Protein AF-A0A1V9XWG7-F1 (afdb_monomer)

InterPro domains:
  IPR000217 Tubulin [PR01161] (18-37)
  IPR000217 Tubulin [PR01161] (60-71)
  IPR000217 Tubulin [PR01161] (73-97)
  IPR000217 Tubulin [PR01161] (99-117)
  IPR000217 Tubulin [PR01161] (118-139)
  IPR000217 Tubulin [PTHR11588] (10-142)
  IPR002452 Alpha tubulin [PR01162] (10-23)
  IPR002452 Alpha tubulin [PR01162] (53-66)
  IPR002452 Alpha tubulin [PR01162] (85-93)
  IPR002452 Alpha tubulin [PR01162] (113-125)
  IPR002452 Alpha tubulin [PR01162] (126-137)
  IPR003008 Tubulin/FtsZ, GTPase domain [PF00091] (13-139)
  IPR003008 Tubulin/FtsZ, GTPase domain [SM00864] (14-142)
  IPR017975 Tubulin, conserved site [PS00227] (107-113)
  IPR036525 Tubulin/FtsZ, GTPase domain superfamily [G3DSA:3.40.50.1440] (1-142)
  IPR036525 Tubulin/FtsZ, GTPase domain superfamily [SSF52490] (8-141)

Radius of gyration: 17.39 Å; Cα contacts (8 Å, |Δi|>4): 191; chains: 1; bounding box: 49×32×47 Å

Nearest PDB structures (foldseek):
  6tiz-assembly1_A  TM=9.951E-01  e=2.435E-23  Drosophila melanogaster
  9bp6-assembly1_A  TM=9.766E-01  e=3.641E-23  Homo sapiens
  6th4-assembly1_C  TM=9.938E-01  e=2.225E-22  Ovis aries
  3ryi-assembly1_A  TM=9.593E-01  e=9.952E-23  Ovis aries
  7x4n-assembly1_A  TM=9.268E-01  e=1.040E-21  Sus scrofa

Secondary structure (DSSP, 8-state):
---------S-GGGGGTEEEPTTS-EEES--EEESSSHHHHHHHHSTTTTTS-GGGEEE-SS--TT-HHHHHHSHHHHHHHHHHHHHHHHHHT-SS--EEEEEEESSSHIIIIIHHHHHHHHHHHTTTSEEEEEEEPPPS--

Mean predicted aligned error: 6.43 Å

Organism: NCBI:txid418985

Sequence (142 aa):
MPSEKVSGGVDDSFSTFFSETGAGHHVPRAVFVDLEPTVVDEVRTGHYRQLYHPEQLISGKEDAANNYARGHYTIGKEIVDLVLDRIRKLADQCTGLQGFLIFHSFGGGTGSGFTSLLMERLSVDYGKKSKLEFSIYPAPQV

pLDDT: mean 89.99, std 14.04, range [35.62, 98.0]

Solvent-accessible surface area (backbone atoms only — not comparable to full-atom values): 8390 Å² total; per-residue (Å²): 134,85,84,78,82,82,75,88,76,76,84,69,73,56,54,81,53,28,46,75,43,102,85,74,47,67,29,57,78,64,72,49,77,40,39,36,44,69,73,58,48,49,50,62,69,39,95,59,35,84,44,54,57,72,81,32,56,42,57,41,89,55,65,27,83,61,28,41,62,34,7,38,70,48,62,30,56,76,46,47,65,62,51,51,52,48,52,46,58,57,50,72,73,39,97,74,75,65,60,48,80,46,77,37,32,62,65,38,5,43,36,33,14,28,45,54,48,50,51,54,52,46,44,70,78,40,59,94,40,50,76,46,76,52,69,44,76,75,74,98,73,134

Foldseek 3Di:
DDDDDPPDDDPCVCCLQWDADPVRATAGLAAAEFQACVVLVCCCVDPCVVRYDVLSRYYHHDHLAQALCCQAPNSLVVCLVSNVVSNVVSVVVDPDQQADEAEAECRGNNRRNNVVNNVVVCCVVPVVHDYHYDYHYDDPDD

Structure (mmCIF, N/CA/C/O backbone):
data_AF-A0A1V9XWG7-F1
#
_entry.id   AF-A0A1V9XWG7-F1
#
loop_
_atom_site.group_PDB
_atom_site.id
_atom_site.type_symbol
_atom_site.label_atom_id
_atom_site.label_alt_id
_atom_site.label_comp_id
_atom_site.label_asym_id
_atom_site.label_entity_id
_atom_site.label_seq_id
_atom_site.pdbx_PDB_ins_code
_atom_site.Cartn_x
_atom_site.Cartn_y
_atom_site.Cartn_z
_atom_site.occupancy
_atom_site.B_iso_or_equiv
_atom_site.auth_seq_id
_atom_site.auth_comp_id
_atom_site.auth_asym_id
_atom_site.auth_atom_id
_atom_site.pdbx_PDB_model_num
ATOM 1 N N . MET A 1 1 ? -35.318 0.534 20.706 1.00 35.62 1 MET A N 1
ATOM 2 C CA . MET A 1 1 ? -34.042 1.263 20.836 1.00 35.62 1 MET A CA 1
ATOM 3 C C . MET A 1 1 ? -33.510 1.032 22.238 1.00 35.62 1 MET A C 1
ATOM 5 O O . MET A 1 1 ? -34.228 1.376 23.169 1.00 35.62 1 MET A O 1
ATOM 9 N N . PRO A 1 2 ? -32.327 0.436 22.425 1.00 46.47 2 PRO A N 1
ATOM 10 C CA . PRO A 1 2 ? -31.567 0.632 23.644 1.00 46.47 2 PRO A CA 1
ATOM 11 C C . PRO A 1 2 ? -30.711 1.892 23.481 1.00 46.47 2 PRO A C 1
ATOM 13 O O . PRO A 1 2 ? -29.961 2.029 22.518 1.00 46.47 2 PRO A O 1
ATOM 16 N N . SER A 1 3 ? -30.891 2.841 24.391 1.00 51.50 3 SER A N 1
ATOM 17 C CA . SER A 1 3 ? -30.093 4.059 24.479 1.00 51.50 3 SER A CA 1
ATOM 18 C C . SER A 1 3 ? -28.735 3.722 25.091 1.00 51.50 3 SER A C 1
ATOM 20 O O . SER A 1 3 ? -28.645 3.486 26.297 1.00 51.50 3 SER A O 1
ATOM 22 N N . GLU A 1 4 ? -27.684 3.694 24.274 1.00 48.78 4 GLU A N 1
ATOM 23 C CA . GLU A 1 4 ? -26.315 3.711 24.782 1.00 48.78 4 GLU A CA 1
ATOM 24 C C . GLU A 1 4 ? -25.989 5.108 25.315 1.00 48.78 4 GLU A C 1
ATOM 26 O O . GLU A 1 4 ? -26.260 6.135 24.690 1.00 48.78 4 GLU A O 1
ATOM 31 N N . LYS A 1 5 ? -25.458 5.132 26.538 1.00 38.75 5 LYS A N 1
ATOM 32 C CA . LYS A 1 5 ? -24.999 6.342 27.211 1.00 38.75 5 LYS A CA 1
ATOM 33 C C . LYS A 1 5 ? -23.814 6.916 26.439 1.00 38.75 5 LYS A 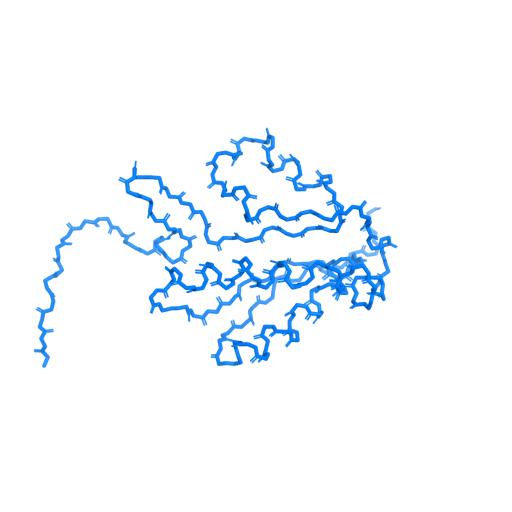C 1
ATOM 35 O O . LYS A 1 5 ? -22.736 6.336 26.458 1.00 38.75 5 LYS A O 1
ATOM 40 N N . VAL A 1 6 ? -24.003 8.088 25.841 1.00 42.94 6 VAL A N 1
ATOM 41 C CA . VAL A 1 6 ? -22.909 8.940 25.366 1.00 42.94 6 VAL A CA 1
ATOM 42 C C . VAL A 1 6 ? -22.218 9.520 26.602 1.00 42.94 6 VAL A C 1
ATOM 44 O O . VAL A 1 6 ? -22.640 10.537 27.151 1.00 42.94 6 VAL A O 1
ATOM 47 N N . SER A 1 7 ? -21.199 8.829 27.111 1.00 41.62 7 SER A N 1
ATOM 48 C CA . SER A 1 7 ? -20.245 9.433 28.040 1.00 41.62 7 SER A CA 1
ATOM 49 C C . SER A 1 7 ? -19.408 10.437 27.253 1.00 41.62 7 SER A C 1
ATOM 51 O O . SER A 1 7 ? -18.698 10.049 26.332 1.00 41.62 7 SER A O 1
ATOM 53 N N . GLY A 1 8 ? -19.526 11.725 27.576 1.00 52.09 8 GLY A N 1
ATOM 54 C CA . GLY A 1 8 ? -18.737 12.770 26.928 1.00 52.09 8 GLY A CA 1
ATOM 55 C C . GLY A 1 8 ? -17.231 12.541 27.096 1.00 52.09 8 GLY A C 1
ATOM 56 O O . GLY A 1 8 ? -16.774 12.278 28.207 1.00 52.09 8 GLY A O 1
ATOM 57 N N . GLY A 1 9 ? -16.468 12.677 26.011 1.00 42.62 9 GLY A N 1
ATOM 58 C CA . GLY A 1 9 ? -15.007 12.633 26.055 1.00 42.62 9 GLY A CA 1
ATOM 59 C C . GLY A 1 9 ? -14.382 12.573 24.665 1.00 42.62 9 GLY A C 1
ATOM 60 O O . GLY A 1 9 ? -14.324 11.501 24.093 1.00 42.62 9 GLY A O 1
ATOM 61 N N . VAL A 1 10 ? -13.885 13.724 24.190 1.00 49.69 10 VAL A N 1
ATOM 62 C CA . VAL A 1 10 ? -13.086 13.922 22.960 1.00 49.69 10 VAL A CA 1
ATOM 63 C C . VAL A 1 10 ? -13.829 13.546 21.664 1.00 49.69 10 VAL A C 1
ATOM 65 O O . VAL A 1 10 ? -14.627 12.622 21.609 1.00 49.69 10 VAL A O 1
ATOM 68 N N . ASP A 1 11 ? -13.638 14.333 20.608 1.00 58.31 11 ASP A N 1
ATOM 69 C CA . ASP A 1 11 ? -14.206 14.037 19.292 1.00 58.31 11 ASP A CA 1
ATOM 70 C C . ASP A 1 11 ? -13.564 12.754 18.743 1.00 58.31 11 ASP A C 1
ATOM 72 O O . ASP A 1 11 ? -12.481 12.799 18.172 1.00 58.31 11 ASP A O 1
ATOM 76 N N . ASP A 1 12 ? -14.209 11.606 18.956 1.00 70.69 12 ASP A N 1
ATOM 77 C CA . ASP A 1 12 ? -13.726 10.259 18.603 1.00 70.69 12 ASP A CA 1
ATOM 78 C C . ASP A 1 12 ? -13.666 10.022 17.075 1.00 70.69 12 ASP A C 1
ATOM 80 O O . ASP A 1 12 ? -13.456 8.909 16.590 1.00 70.69 12 ASP A O 1
ATOM 84 N N . SER A 1 13 ? -13.854 11.083 16.283 1.00 83.12 13 SER A N 1
ATOM 85 C CA . SER A 1 13 ? -13.786 11.089 14.824 1.00 83.12 13 SER A CA 1
ATOM 86 C C . SER A 1 13 ? -12.411 10.672 14.293 1.00 83.12 13 SER A C 1
ATOM 88 O O . SER A 1 13 ? -12.329 10.067 13.228 1.00 83.12 13 SER A O 1
ATOM 90 N N . PHE A 1 14 ? -11.325 10.916 15.036 1.00 88.12 14 PHE A N 1
ATOM 91 C CA . PHE A 1 14 ? -9.973 10.515 14.624 1.00 88.12 14 PHE A CA 1
ATOM 92 C C . PHE A 1 14 ? -9.740 8.996 14.700 1.00 88.12 14 PHE A C 1
ATOM 94 O O . PHE A 1 14 ? -8.840 8.483 14.028 1.00 88.12 14 PHE A O 1
ATOM 101 N N . SER A 1 15 ? -10.553 8.252 15.462 1.00 88.75 15 SER A N 1
ATOM 102 C CA . SER A 1 15 ? -10.451 6.787 15.587 1.00 88.75 15 SER A CA 1
ATOM 103 C C . SER A 1 15 ? -10.656 6.052 14.250 1.00 88.75 15 SER A C 1
ATOM 105 O O . SER A 1 15 ? -10.245 4.896 14.081 1.00 88.75 15 SER A O 1
ATOM 107 N N . THR A 1 16 ? -11.223 6.741 13.249 1.00 91.38 16 THR A N 1
ATOM 108 C CA . THR A 1 16 ? -11.337 6.239 11.875 1.00 91.38 16 THR A CA 1
ATOM 109 C C . THR A 1 16 ? -9.971 6.009 11.234 1.00 91.38 16 THR A C 1
ATOM 111 O O . THR A 1 16 ? -9.804 5.047 10.489 1.00 91.38 16 THR A O 1
ATOM 114 N N . PHE A 1 17 ? -8.987 6.864 11.530 1.00 94.62 17 PHE A N 1
ATOM 115 C CA . PHE A 1 17 ? -7.635 6.799 10.966 1.00 94.62 17 PHE A CA 1
ATOM 116 C C . PHE A 1 17 ? -6.598 6.256 11.947 1.00 94.62 17 PHE A C 1
ATOM 118 O O . PHE A 1 17 ? -5.534 5.820 11.511 1.00 94.62 17 PHE A O 1
ATOM 125 N N . PHE A 1 18 ? -6.897 6.241 13.246 1.00 94.31 18 PHE A N 1
ATOM 126 C CA . PHE A 1 18 ? -5.973 5.800 14.287 1.00 94.31 18 PHE A CA 1
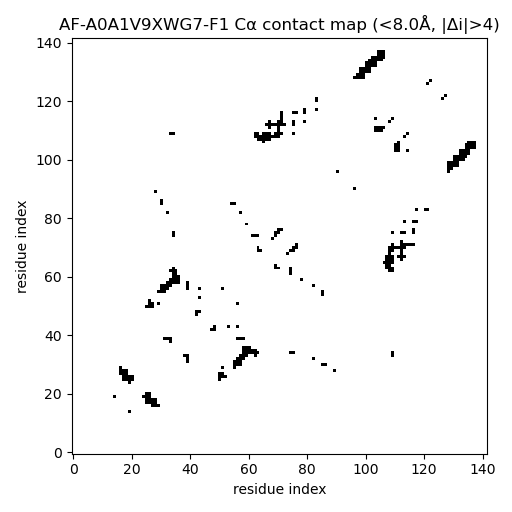ATOM 127 C C . PHE A 1 18 ? -6.564 4.670 15.133 1.00 94.31 18 PHE A C 1
ATOM 129 O O . PHE A 1 18 ? -7.756 4.634 15.427 1.00 94.31 18 PHE A O 1
ATOM 136 N N . SER A 1 19 ? -5.718 3.733 15.545 1.00 92.25 19 SER A N 1
ATOM 137 C CA . SER A 1 19 ? -6.014 2.779 16.611 1.00 92.25 19 SER A CA 1
ATOM 138 C C . SER A 1 19 ? -5.326 3.220 17.895 1.00 92.25 19 SER A C 1
ATOM 140 O O . SER A 1 19 ? -4.126 3.502 17.878 1.00 92.25 19 SER A O 1
ATOM 142 N N . GLU A 1 20 ? -6.057 3.241 19.003 1.00 90.19 20 GLU A N 1
ATOM 143 C CA . GLU A 1 20 ? -5.486 3.505 20.319 1.00 90.19 20 GLU A CA 1
ATOM 144 C C . GLU A 1 20 ? -4.937 2.210 20.934 1.00 90.19 20 GLU A C 1
ATOM 146 O O . GLU A 1 20 ? -5.565 1.150 20.900 1.00 90.19 20 GLU A O 1
ATOM 151 N N . THR A 1 21 ? -3.731 2.287 21.481 1.00 88.19 21 THR A N 1
ATOM 152 C CA . THR A 1 21 ? -3.112 1.206 22.254 1.00 88.19 21 THR A CA 1
ATOM 153 C C . THR A 1 21 ? -3.448 1.367 23.736 1.00 88.19 21 THR A C 1
ATOM 155 O O . THR A 1 21 ? -3.679 2.477 24.203 1.00 88.19 21 THR A O 1
ATOM 158 N N . GLY A 1 22 ? -3.368 0.293 24.530 1.00 83.31 22 GLY A N 1
ATOM 159 C CA . GLY A 1 22 ? -3.604 0.373 25.983 1.00 83.31 22 GLY A CA 1
ATOM 160 C C . GLY A 1 22 ? -2.647 1.300 26.754 1.00 83.31 22 GLY A C 1
ATOM 161 O O . GLY A 1 22 ? -2.888 1.585 27.922 1.00 83.31 22 GLY A O 1
ATOM 162 N N . ALA A 1 23 ? -1.575 1.778 26.113 1.00 88.75 23 ALA A N 1
ATOM 163 C CA . ALA A 1 23 ? -0.644 2.768 26.651 1.00 88.75 23 ALA A CA 1
ATOM 164 C C . ALA A 1 23 ? -1.003 4.225 26.271 1.00 88.75 23 ALA A C 1
ATOM 166 O O . ALA A 1 23 ? -0.229 5.133 26.563 1.00 88.75 23 ALA A O 1
ATOM 167 N N . GLY A 1 24 ? -2.137 4.458 25.597 1.00 87.50 24 GLY A N 1
ATOM 168 C CA . GLY A 1 24 ? -2.582 5.783 25.142 1.00 87.50 24 GLY A CA 1
ATOM 169 C C . GLY A 1 24 ? -1.899 6.284 23.861 1.00 87.50 24 GLY A C 1
ATOM 170 O O . GLY A 1 24 ? -2.056 7.446 23.482 1.00 87.50 24 GLY A O 1
ATOM 171 N N . HIS A 1 25 ? -1.115 5.440 23.176 1.00 88.75 25 HIS A N 1
ATOM 172 C CA . HIS A 1 25 ? -0.540 5.791 21.873 1.00 88.75 25 HIS A CA 1
ATOM 173 C C . HIS A 1 25 ? -1.548 5.575 20.749 1.00 88.75 25 HIS A C 1
ATOM 175 O O . HIS A 1 25 ? -2.199 4.532 20.698 1.00 88.75 25 HIS A O 1
ATOM 181 N N . HIS A 1 26 ? -1.587 6.524 19.815 1.00 92.44 26 HIS A N 1
ATOM 182 C CA . HIS A 1 26 ? -2.414 6.480 18.615 1.00 92.44 26 HIS A CA 1
ATOM 183 C C . HIS A 1 26 ? -1.561 6.050 17.423 1.00 92.44 26 HIS A C 1
ATOM 185 O O . HIS A 1 26 ? -0.680 6.787 16.984 1.00 92.44 26 HIS A O 1
ATOM 191 N N . VAL A 1 27 ? -1.821 4.853 16.908 1.00 94.12 27 VAL A N 1
ATOM 192 C CA . VAL A 1 27 ? -1.098 4.272 15.772 1.00 94.12 27 VAL A CA 1
ATOM 193 C C . VAL A 1 27 ? -1.944 4.439 14.507 1.00 94.12 27 VAL A C 1
ATOM 195 O O . VAL A 1 27 ? -3.116 4.059 14.523 1.00 94.12 27 VAL A O 1
ATOM 198 N N . PRO A 1 28 ? -1.408 4.991 13.406 1.00 96.50 28 PRO A N 1
ATOM 199 C CA . PRO A 1 28 ? -2.146 5.114 12.155 1.00 96.50 28 PRO 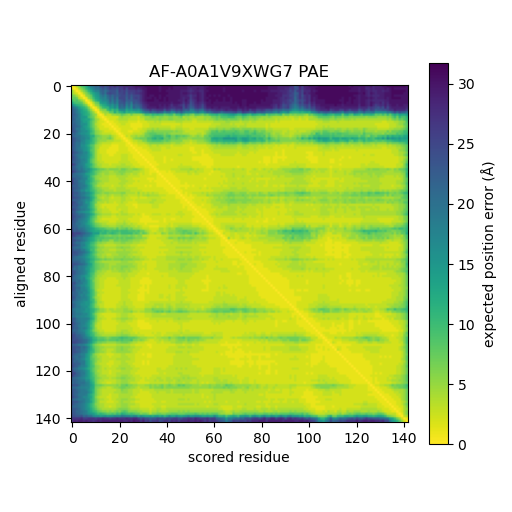A CA 1
ATOM 200 C C . PRO A 1 28 ? -2.571 3.755 11.589 1.00 96.50 28 PRO A C 1
ATOM 202 O O . PRO A 1 28 ? -1.805 2.789 11.583 1.00 96.50 28 PRO A O 1
ATOM 205 N N . ARG A 1 29 ? -3.775 3.697 11.019 1.00 96.06 29 ARG A N 1
ATOM 206 C CA . ARG A 1 29 ? -4.280 2.570 10.221 1.00 96.06 29 ARG A CA 1
ATOM 207 C C . ARG A 1 29 ? -3.755 2.671 8.785 1.00 96.06 29 ARG A C 1
ATOM 209 O O . ARG A 1 29 ? -4.525 2.821 7.841 1.00 96.06 29 ARG A O 1
ATOM 216 N N . ALA A 1 30 ? -2.435 2.638 8.633 1.00 96.75 30 ALA A N 1
ATOM 217 C CA . ALA A 1 30 ? -1.745 2.791 7.355 1.00 96.75 30 ALA A CA 1
ATOM 218 C C . ALA A 1 30 ? -0.829 1.595 7.079 1.00 96.75 30 ALA A C 1
ATOM 220 O O . ALA A 1 30 ? -0.323 0.970 8.008 1.00 96.75 30 ALA A O 1
ATOM 221 N N . VAL A 1 31 ? -0.605 1.294 5.800 1.00 97.56 31 VAL A N 1
ATOM 222 C CA . VAL A 1 31 ? 0.420 0.350 5.339 1.00 97.56 31 VAL A CA 1
ATOM 223 C C . VAL A 1 31 ? 1.228 1.058 4.263 1.00 97.56 31 VAL A C 1
ATOM 225 O O . VAL A 1 31 ? 0.661 1.541 3.286 1.00 97.56 31 VAL A O 1
ATOM 228 N N . PHE A 1 32 ? 2.540 1.123 4.453 1.00 97.56 32 PHE A N 1
ATOM 229 C CA . PHE A 1 32 ? 3.483 1.639 3.472 1.00 97.56 32 PHE A CA 1
ATOM 230 C C . PHE A 1 32 ? 4.129 0.452 2.782 1.00 97.56 32 PHE A C 1
ATOM 232 O O . PHE A 1 32 ? 4.618 -0.465 3.445 1.00 97.56 32 PHE A O 1
ATOM 239 N N . VAL A 1 33 ? 4.110 0.470 1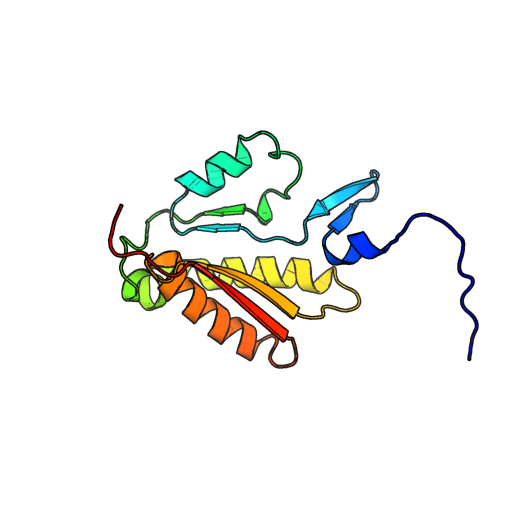.457 1.00 97.19 33 VAL A N 1
ATOM 240 C CA . VAL A 1 33 ? 4.674 -0.597 0.641 1.00 97.19 33 VAL A CA 1
ATOM 241 C C . VAL A 1 33 ? 5.523 0.026 -0.442 1.00 97.19 33 VAL A C 1
ATOM 243 O O . VAL A 1 33 ? 5.038 0.867 -1.195 1.00 97.19 33 VAL A O 1
ATOM 246 N N . ASP A 1 34 ? 6.759 -0.438 -0.542 1.00 96.69 34 ASP A N 1
ATOM 247 C CA . ASP A 1 34 ? 7.597 -0.195 -1.705 1.00 96.69 34 ASP A CA 1
ATOM 248 C C . ASP A 1 34 ? 8.399 -1.459 -2.043 1.00 96.69 34 ASP A C 1
ATOM 250 O O . ASP A 1 34 ? 8.668 -2.297 -1.181 1.00 96.69 34 ASP A O 1
ATOM 254 N N . LEU A 1 35 ? 8.735 -1.642 -3.317 1.00 94.44 35 LEU A N 1
ATOM 255 C CA . LEU A 1 35 ? 9.525 -2.788 -3.776 1.00 94.44 35 LEU A CA 1
ATOM 256 C C . LEU A 1 35 ? 11.024 -2.583 -3.520 1.00 94.44 35 LEU A C 1
ATOM 258 O O . LEU A 1 35 ? 11.773 -3.556 -3.456 1.00 94.44 35 LEU A O 1
ATOM 262 N N . GLU A 1 36 ? 11.440 -1.346 -3.256 1.00 92.81 36 GLU A N 1
ATOM 263 C CA . GLU A 1 36 ? 12.768 -1.010 -2.754 1.00 92.81 36 GLU A CA 1
ATOM 264 C C . GLU A 1 36 ? 12.721 -0.439 -1.324 1.00 92.81 36 GLU A C 1
ATOM 266 O O . GLU A 1 36 ? 11.689 0.065 -0.882 1.00 92.81 36 GLU A O 1
ATOM 271 N N . PRO A 1 37 ? 13.817 -0.525 -0.552 1.00 92.88 37 PRO A N 1
ATOM 272 C CA . PRO A 1 37 ? 13.802 -0.114 0.849 1.00 92.88 37 PRO A CA 1
ATOM 273 C C . PRO A 1 37 ? 13.955 1.395 1.073 1.00 92.88 37 PRO A C 1
ATOM 275 O O . PRO A 1 37 ? 13.562 1.868 2.136 1.00 92.88 37 PRO A O 1
ATOM 278 N N . THR A 1 38 ? 14.487 2.148 0.106 1.00 93.88 38 THR A N 1
ATOM 279 C CA . THR A 1 38 ? 14.975 3.526 0.295 1.00 93.88 38 THR A CA 1
ATOM 280 C C . THR A 1 38 ? 13.943 4.439 0.959 1.00 93.88 38 THR A C 1
ATOM 282 O O . THR A 1 38 ? 14.183 4.971 2.041 1.00 93.88 38 THR A O 1
ATOM 285 N N . VAL A 1 39 ? 12.762 4.574 0.350 1.00 94.31 39 VAL A N 1
ATOM 286 C CA . VAL A 1 39 ? 11.725 5.514 0.805 1.00 94.31 39 VAL A CA 1
ATOM 287 C C . VAL A 1 39 ? 11.088 5.056 2.120 1.00 94.31 39 VAL A C 1
ATOM 289 O O . VAL A 1 39 ? 10.780 5.864 2.997 1.00 94.31 39 VAL A O 1
ATOM 292 N N . VAL A 1 40 ? 10.912 3.746 2.304 1.00 94.62 40 VAL A N 1
ATOM 293 C CA . VAL A 1 40 ? 10.338 3.185 3.537 1.00 94.62 40 VAL A CA 1
ATOM 294 C C . VAL A 1 40 ? 11.312 3.329 4.712 1.00 94.62 40 VAL A C 1
ATOM 296 O O . VAL A 1 40 ? 10.886 3.596 5.838 1.00 94.62 40 VAL A O 1
ATOM 299 N N . ASP A 1 41 ? 12.616 3.204 4.473 1.00 93.81 41 ASP A N 1
ATOM 300 C CA . ASP A 1 41 ? 13.647 3.371 5.500 1.00 93.81 41 ASP A CA 1
ATOM 301 C C . ASP A 1 41 ? 13.773 4.825 5.978 1.00 93.81 41 ASP A C 1
ATOM 303 O O . ASP A 1 41 ? 14.012 5.067 7.167 1.00 93.81 41 ASP A O 1
ATOM 307 N N . GLU A 1 42 ? 13.517 5.808 5.112 1.00 95.50 42 GLU A N 1
ATOM 308 C CA . GLU A 1 42 ? 13.388 7.209 5.530 1.00 95.50 42 GLU A CA 1
ATOM 309 C C . GLU A 1 42 ? 12.229 7.403 6.518 1.00 95.50 42 GLU A C 1
ATOM 311 O O . GLU A 1 42 ? 12.375 8.112 7.514 1.00 95.50 42 GLU A O 1
ATOM 316 N N . VAL A 1 43 ? 11.098 6.713 6.330 1.00 94.94 43 VAL A N 1
ATOM 317 C CA . VAL A 1 43 ? 9.987 6.736 7.301 1.00 94.94 43 VAL A CA 1
ATOM 318 C C . VAL A 1 43 ? 10.394 6.071 8.622 1.00 94.94 43 VAL A C 1
ATOM 320 O O . VAL A 1 43 ? 10.093 6.595 9.697 1.00 94.94 43 VAL A O 1
ATOM 323 N N . ARG A 1 44 ? 11.127 4.949 8.561 1.00 93.31 44 ARG A N 1
ATOM 324 C CA . ARG A 1 44 ? 11.636 4.227 9.747 1.00 93.31 44 ARG A CA 1
ATOM 325 C C . ARG A 1 44 ? 12.654 5.030 10.557 1.00 93.31 44 ARG A C 1
ATOM 327 O O . ARG A 1 44 ? 12.819 4.774 11.747 1.00 93.31 44 ARG A O 1
ATOM 334 N N . THR A 1 45 ? 13.356 5.972 9.935 1.00 94.62 45 THR A N 1
ATOM 335 C CA . THR A 1 45 ? 14.419 6.760 10.581 1.00 94.62 45 THR A CA 1
ATOM 336 C C . THR A 1 45 ? 14.047 8.226 10.800 1.00 94.62 45 THR A C 1
ATOM 338 O O . THR A 1 45 ? 14.702 8.906 11.592 1.00 94.62 45 THR A O 1
ATOM 341 N N . GLY A 1 46 ? 12.973 8.694 10.165 1.00 94.06 46 GLY A N 1
ATOM 342 C CA . GLY A 1 46 ? 12.524 10.077 10.191 1.00 94.06 46 GLY A CA 1
ATOM 343 C C . GLY A 1 46 ? 11.869 10.516 11.501 1.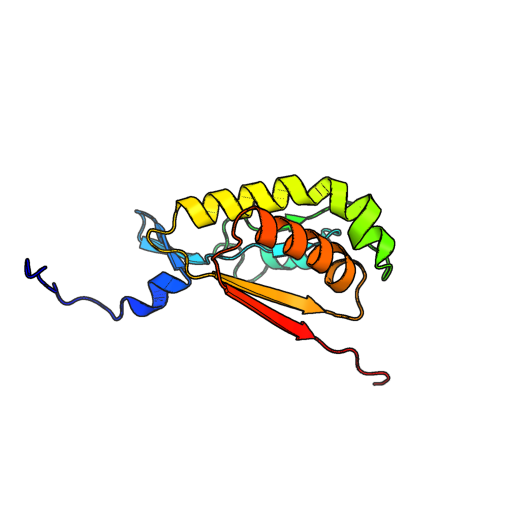00 94.06 46 GLY A C 1
ATOM 344 O O . GLY A 1 46 ? 11.815 9.799 12.503 1.00 94.06 46 GLY A O 1
ATOM 345 N N . HIS A 1 47 ? 11.330 11.736 11.480 1.00 94.56 47 HIS A N 1
ATOM 346 C CA . HIS A 1 47 ? 10.736 12.381 12.655 1.00 94.56 47 HIS A CA 1
ATOM 347 C C . HIS A 1 47 ? 9.595 11.555 13.278 1.00 94.56 47 HIS A C 1
ATOM 349 O O . HIS A 1 47 ? 9.496 11.450 14.499 1.00 94.56 47 HIS A O 1
ATOM 355 N N . TYR A 1 48 ? 8.787 10.901 12.438 1.00 93.81 48 TYR A N 1
ATOM 356 C CA . TYR A 1 48 ? 7.629 10.096 12.843 1.00 93.81 48 TYR A CA 1
ATOM 357 C C . TYR A 1 48 ? 7.927 8.595 12.982 1.00 93.81 48 TYR A C 1
ATOM 359 O O . TYR A 1 48 ? 7.007 7.782 12.976 1.00 93.81 48 TYR A O 1
ATOM 367 N N . ARG A 1 49 ? 9.191 8.194 13.151 1.00 91.88 49 ARG A N 1
ATOM 368 C CA . ARG A 1 49 ? 9.595 6.776 13.250 1.00 91.88 49 ARG A CA 1
ATOM 369 C C . ARG A 1 49 ? 8.877 5.951 14.328 1.00 91.88 49 ARG A C 1
ATOM 371 O O . ARG A 1 49 ? 8.781 4.739 14.202 1.00 91.88 49 ARG A O 1
ATOM 378 N N . GLN A 1 50 ? 8.407 6.594 15.399 1.00 92.81 50 GLN 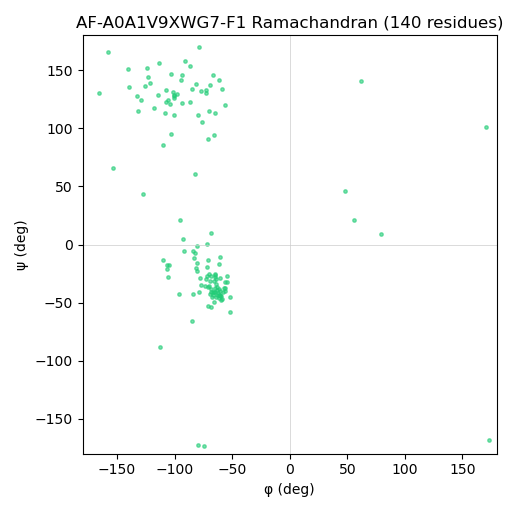A N 1
ATOM 379 C CA . GLN A 1 50 ? 7.679 5.942 16.501 1.00 92.81 50 GLN A CA 1
ATOM 380 C C . GLN A 1 50 ? 6.157 5.946 16.304 1.00 92.81 50 GLN A C 1
ATOM 382 O O . GLN A 1 50 ? 5.441 5.369 17.117 1.00 92.81 50 GLN A O 1
ATOM 387 N N . LEU A 1 51 ? 5.658 6.616 15.261 1.00 94.25 51 LEU A N 1
ATOM 388 C CA . LEU A 1 51 ? 4.227 6.749 15.007 1.00 94.25 51 LEU A CA 1
ATOM 389 C C . LEU A 1 51 ? 3.649 5.484 14.364 1.00 94.25 51 LEU A C 1
ATOM 391 O O . LEU A 1 51 ? 2.551 5.060 14.711 1.00 94.25 51 LEU A O 1
ATOM 395 N N . TYR A 1 52 ? 4.384 4.892 13.423 1.00 93.62 52 TYR A N 1
ATOM 396 C CA . TYR A 1 52 ? 3.938 3.734 12.652 1.00 93.62 52 TYR A CA 1
ATOM 397 C C . TYR A 1 52 ? 4.394 2.429 13.289 1.00 93.62 52 TYR A C 1
ATOM 399 O O . TYR A 1 52 ? 5.501 2.328 13.823 1.00 93.62 52 TYR A O 1
ATOM 407 N N . HIS A 1 53 ? 3.565 1.395 13.178 1.00 93.25 53 HIS A N 1
ATOM 408 C CA . HIS A 1 53 ? 3.981 0.068 13.602 1.00 93.25 53 HIS A CA 1
ATOM 409 C C . HIS A 1 53 ? 4.998 -0.496 12.590 1.00 93.25 53 HIS A C 1
ATOM 411 O O . HIS A 1 53 ? 4.717 -0.469 11.393 1.00 93.25 53 HIS A O 1
ATOM 417 N N . PRO A 1 54 ? 6.148 -1.064 13.003 1.00 92.50 54 PRO A N 1
ATOM 418 C CA . PRO A 1 54 ? 7.173 -1.534 12.062 1.00 92.50 54 PRO A CA 1
ATOM 419 C C . PRO A 1 54 ? 6.662 -2.553 11.035 1.00 92.50 54 PRO A C 1
ATOM 421 O O . PRO A 1 54 ? 7.108 -2.560 9.894 1.00 92.50 54 PRO A O 1
ATOM 424 N N . GLU A 1 55 ? 5.683 -3.383 11.409 1.00 92.06 55 GLU A N 1
ATOM 425 C CA . GLU A 1 55 ? 5.066 -4.349 10.487 1.00 92.06 55 GLU A CA 1
ATOM 426 C C . GLU A 1 55 ? 4.168 -3.717 9.408 1.00 92.06 55 GLU A C 1
ATOM 428 O O . GLU A 1 55 ? 3.787 -4.409 8.467 1.00 92.06 55 GLU A O 1
ATOM 433 N N . GLN A 1 56 ? 3.808 -2.437 9.544 1.00 94.25 56 GLN A N 1
ATOM 434 C CA . GLN A 1 56 ? 3.084 -1.670 8.525 1.00 94.25 56 GLN A CA 1
ATOM 435 C C . GLN A 1 56 ? 4.023 -1.102 7.454 1.00 94.25 56 GLN A C 1
ATOM 437 O O . GLN A 1 56 ? 3.547 -0.606 6.439 1.00 94.25 56 GLN A O 1
ATOM 442 N N . LEU A 1 57 ? 5.338 -1.147 7.680 1.00 96.56 57 LEU A N 1
ATOM 443 C CA . LEU A 1 57 ? 6.359 -0.610 6.788 1.00 96.56 57 LEU A CA 1
ATOM 444 C C . LEU A 1 57 ? 7.007 -1.773 6.037 1.00 96.56 57 LEU A C 1
ATOM 446 O O . LEU A 1 57 ? 7.916 -2.427 6.551 1.00 96.56 57 LEU A O 1
ATOM 450 N N . ILE A 1 58 ? 6.520 -2.053 4.833 1.00 96.56 58 ILE A N 1
ATOM 451 C CA . ILE A 1 58 ? 6.899 -3.218 4.036 1.00 96.56 58 ILE A CA 1
ATOM 452 C C . ILE A 1 58 ? 7.804 -2.760 2.895 1.00 96.56 58 ILE A C 1
ATOM 454 O O . ILE A 1 58 ? 7.423 -1.906 2.100 1.00 96.56 58 ILE A O 1
ATOM 458 N N . SER A 1 59 ? 8.993 -3.349 2.813 1.00 95.56 59 SER A N 1
ATOM 459 C CA . SER A 1 59 ? 9.953 -3.082 1.747 1.00 95.56 59 SER A CA 1
ATOM 460 C C . SER A 1 59 ? 10.380 -4.374 1.057 1.00 95.56 59 SER A C 1
ATOM 462 O O . SER A 1 59 ? 10.639 -5.387 1.715 1.00 95.56 59 SER A O 1
ATOM 464 N N . GLY A 1 60 ? 10.447 -4.339 -0.271 1.00 93.00 60 GLY A N 1
ATOM 465 C CA . GLY A 1 60 ? 11.085 -5.374 -1.075 1.00 93.00 60 GLY A CA 1
ATOM 466 C C . GLY A 1 60 ? 12.609 -5.222 -1.113 1.00 93.00 60 GLY A C 1
ATOM 467 O O . GLY A 1 60 ? 13.205 -4.423 -0.386 1.00 93.00 60 GLY A O 1
ATOM 468 N N . LYS A 1 61 ? 13.248 -6.037 -1.955 1.00 90.06 61 LYS A N 1
ATOM 469 C CA . LYS A 1 61 ? 14.704 -6.007 -2.181 1.00 90.06 61 LYS A CA 1
ATOM 470 C C . LYS A 1 61 ? 15.093 -5.415 -3.531 1.00 90.06 61 LYS A C 1
ATOM 472 O O . LYS A 1 61 ? 16.249 -5.048 -3.704 1.00 90.06 61 LYS A O 1
ATOM 477 N N . GLU A 1 62 ? 14.168 -5.395 -4.481 1.00 90.31 62 GLU A N 1
ATOM 478 C CA . GLU A 1 62 ? 14.424 -5.036 -5.869 1.00 90.31 62 GLU A CA 1
ATOM 479 C C . GLU A 1 62 ? 13.266 -4.186 -6.378 1.00 90.31 62 GLU A C 1
ATOM 481 O O . GLU A 1 62 ? 12.105 -4.504 -6.129 1.00 90.31 62 GLU A O 1
ATOM 486 N N . ASP A 1 63 ? 13.576 -3.109 -7.088 1.00 90.69 63 ASP A N 1
ATOM 487 C CA . ASP A 1 63 ? 12.582 -2.168 -7.572 1.00 90.69 63 ASP A CA 1
ATOM 488 C C . ASP A 1 63 ? 11.850 -2.675 -8.832 1.00 90.69 63 ASP A C 1
ATOM 490 O O . ASP A 1 63 ? 12.204 -3.665 -9.485 1.00 90.69 63 ASP A O 1
ATOM 494 N N . ALA A 1 64 ? 10.781 -1.968 -9.205 1.00 91.31 64 ALA A N 1
ATOM 495 C CA . ALA A 1 64 ? 10.107 -2.212 -10.476 1.00 91.31 64 ALA A CA 1
ATOM 496 C C . ALA A 1 64 ? 10.786 -1.510 -11.666 1.00 91.31 64 ALA A C 1
ATOM 498 O O . ALA A 1 64 ? 10.350 -1.734 -12.795 1.00 91.31 64 ALA A O 1
ATOM 499 N N . ALA A 1 65 ? 11.797 -0.657 -11.457 1.00 93.00 65 ALA A N 1
ATOM 500 C CA . ALA A 1 65 ? 12.536 0.068 -12.495 1.00 93.00 65 ALA A CA 1
ATOM 501 C C . ALA A 1 65 ? 11.628 0.764 -13.532 1.00 93.00 65 ALA A C 1
ATOM 503 O O . ALA A 1 65 ? 11.813 0.622 -14.741 1.00 93.00 65 ALA A O 1
ATOM 504 N N . ASN A 1 66 ? 10.587 1.465 -13.063 1.00 92.31 66 ASN A N 1
ATOM 505 C CA . ASN A 1 66 ? 9.553 2.103 -13.899 1.00 92.31 66 ASN A CA 1
ATOM 506 C C . ASN A 1 66 ? 8.824 1.159 -14.880 1.00 92.31 66 ASN A C 1
ATOM 508 O O . ASN A 1 66 ? 8.220 1.605 -15.852 1.00 92.31 66 ASN A O 1
ATOM 512 N N . ASN A 1 67 ? 8.838 -0.150 -14.621 1.00 95.25 67 ASN A N 1
ATOM 513 C CA . ASN A 1 67 ? 8.202 -1.158 -15.457 1.00 95.25 67 ASN A CA 1
ATOM 514 C C . ASN A 1 67 ? 6.949 -1.724 -14.777 1.00 95.25 67 ASN A C 1
ATOM 516 O O . ASN A 1 67 ? 7.032 -2.451 -13.784 1.00 95.25 67 ASN A O 1
ATOM 520 N N . TYR A 1 68 ? 5.783 -1.448 -15.368 1.00 96.31 68 TYR A N 1
ATOM 521 C CA . TYR A 1 68 ? 4.494 -1.986 -14.924 1.00 96.31 68 TYR A CA 1
ATOM 522 C C . TYR A 1 68 ? 4.519 -3.512 -14.780 1.00 96.31 68 TYR A C 1
ATOM 524 O O . TYR A 1 68 ? 4.052 -4.058 -13.783 1.00 96.31 68 TYR A O 1
ATOM 532 N N . ALA A 1 69 ? 5.090 -4.221 -15.758 1.00 96.50 69 ALA A N 1
ATOM 533 C CA . ALA A 1 69 ? 5.081 -5.676 -15.764 1.00 96.50 69 ALA A CA 1
ATOM 534 C C . ALA A 1 69 ? 5.896 -6.258 -14.606 1.00 96.50 69 ALA A C 1
ATOM 536 O O . ALA A 1 69 ? 5.522 -7.297 -14.065 1.00 96.50 69 ALA A O 1
ATOM 537 N N . ARG A 1 70 ? 6.961 -5.568 -14.175 1.00 96.12 70 ARG A N 1
ATOM 538 C CA . ARG A 1 70 ? 7.713 -5.969 -12.981 1.00 96.12 70 ARG A CA 1
ATOM 539 C C . ARG A 1 70 ? 6.890 -5.792 -11.711 1.00 96.12 70 ARG A C 1
ATOM 541 O O . ARG A 1 70 ? 6.822 -6.708 -10.896 1.00 96.12 70 ARG A O 1
ATOM 548 N N . GLY A 1 71 ? 6.222 -4.646 -11.583 1.00 95.81 71 GLY A N 1
ATOM 549 C CA . GLY A 1 71 ? 5.338 -4.363 -10.454 1.00 95.81 71 GLY A CA 1
ATOM 550 C C . GLY A 1 71 ? 4.124 -5.293 -10.383 1.00 95.81 71 GLY A C 1
ATOM 551 O O . GLY A 1 71 ? 3.702 -5.647 -9.293 1.00 95.81 71 GLY A O 1
ATOM 552 N N . HIS A 1 72 ? 3.573 -5.724 -11.518 1.00 97.06 72 HIS A N 1
ATOM 553 C CA . HIS A 1 72 ? 2.341 -6.517 -11.545 1.00 97.06 72 HIS A CA 1
ATOM 554 C C . HIS A 1 72 ? 2.576 -8.036 -11.637 1.00 97.06 72 HIS A C 1
ATOM 556 O O . HIS A 1 72 ? 1.897 -8.821 -10.977 1.00 97.06 72 HIS A O 1
ATOM 562 N N . TYR A 1 73 ? 3.512 -8.488 -12.476 1.00 94.69 73 TYR A N 1
ATOM 563 C CA . TYR A 1 73 ? 3.624 -9.907 -12.834 1.00 94.69 73 TYR A CA 1
ATOM 564 C C . TYR A 1 73 ? 4.795 -10.643 -12.193 1.00 94.69 73 TYR A C 1
ATOM 566 O O . TYR A 1 73 ? 4.679 -11.859 -12.037 1.00 94.69 73 TYR A O 1
ATOM 574 N N . THR A 1 74 ? 5.892 -9.958 -11.858 1.00 94.44 74 THR A N 1
ATOM 575 C CA . THR A 1 74 ? 7.102 -10.600 -11.320 1.00 94.44 74 THR A CA 1
ATOM 576 C C . THR A 1 74 ? 7.345 -10.200 -9.869 1.00 94.44 74 THR A C 1
ATOM 578 O O . THR A 1 74 ? 6.823 -10.857 -8.975 1.00 94.44 74 THR A O 1
ATOM 581 N N . ILE A 1 75 ? 8.054 -9.098 -9.629 1.00 94.62 75 ILE A N 1
ATOM 582 C CA . ILE A 1 75 ? 8.510 -8.673 -8.300 1.00 94.62 75 ILE A CA 1
ATOM 583 C C . ILE A 1 75 ? 7.329 -8.430 -7.358 1.00 94.62 75 ILE A C 1
ATOM 585 O O . ILE A 1 75 ? 7.323 -8.891 -6.220 1.00 94.62 75 ILE A O 1
ATOM 589 N N . GLY A 1 76 ? 6.272 -7.773 -7.842 1.00 94.06 76 GLY A N 1
ATOM 590 C CA . GLY A 1 76 ? 5.104 -7.508 -7.004 1.00 94.06 76 GLY A CA 1
ATOM 591 C C . GLY A 1 76 ? 4.353 -8.760 -6.553 1.00 94.06 76 GLY A C 1
ATOM 592 O O . GLY A 1 76 ? 3.770 -8.760 -5.470 1.00 94.06 76 GLY A O 1
ATOM 593 N N . LYS A 1 77 ? 4.401 -9.856 -7.323 1.00 94.06 77 LYS A N 1
ATOM 594 C CA . LYS A 1 77 ? 3.777 -11.119 -6.905 1.00 94.06 77 LYS A CA 1
ATOM 595 C C . LYS A 1 77 ? 4.480 -11.755 -5.714 1.00 94.06 77 LYS A C 1
ATOM 597 O O . LYS A 1 77 ? 3.830 -12.468 -4.964 1.00 94.06 77 LYS A O 1
ATOM 602 N N . GLU A 1 78 ? 5.770 -11.499 -5.528 1.00 94.38 78 GLU A N 1
ATOM 603 C CA . GLU A 1 78 ? 6.523 -12.057 -4.403 1.00 94.38 78 GLU A CA 1
ATOM 604 C C . GLU A 1 78 ? 6.127 -11.411 -3.069 1.00 94.38 78 GLU A C 1
ATOM 606 O O . GLU A 1 78 ? 6.230 -12.048 -2.022 1.00 94.38 78 GLU A O 1
ATOM 611 N N . ILE A 1 79 ? 5.652 -10.158 -3.097 1.00 95.38 79 ILE A N 1
ATOM 612 C CA . ILE A 1 79 ? 5.343 -9.385 -1.887 1.00 95.38 79 ILE A CA 1
ATOM 613 C C . ILE A 1 79 ? 3.842 -9.219 -1.621 1.00 95.38 79 ILE A C 1
ATOM 615 O O . ILE A 1 79 ? 3.458 -8.890 -0.499 1.00 95.38 79 ILE A O 1
ATOM 619 N N . VAL A 1 80 ? 2.979 -9.433 -2.621 1.00 96.38 80 VAL A N 1
ATOM 620 C CA . VAL A 1 80 ? 1.539 -9.142 -2.503 1.00 96.38 80 VAL A CA 1
ATOM 621 C C . VAL A 1 80 ? 0.876 -9.899 -1.353 1.00 96.38 80 VAL A C 1
ATOM 623 O O . VAL A 1 80 ? 0.099 -9.301 -0.614 1.00 96.38 80 VAL A O 1
ATOM 626 N N . ASP A 1 81 ? 1.226 -11.168 -1.142 1.00 95.94 81 ASP A N 1
ATOM 627 C CA . ASP A 1 81 ? 0.630 -11.984 -0.079 1.00 95.94 81 ASP A CA 1
ATOM 628 C C . ASP A 1 81 ? 1.004 -11.449 1.311 1.00 95.94 81 ASP A C 1
ATOM 630 O O . ASP A 1 81 ? 0.146 -11.317 2.185 1.00 95.94 81 ASP A O 1
ATOM 634 N N . LEU A 1 82 ? 2.261 -11.023 1.488 1.00 96.19 82 LEU A N 1
ATOM 635 C CA . LEU A 1 82 ? 2.712 -10.368 2.717 1.00 96.19 82 LEU A CA 1
ATOM 636 C C . LEU A 1 82 ? 1.922 -9.080 2.975 1.00 96.19 82 LEU A C 1
ATOM 638 O O . LEU A 1 82 ? 1.497 -8.830 4.103 1.00 96.19 82 LEU A O 1
ATOM 642 N N . VAL A 1 83 ? 1.718 -8.262 1.942 1.00 97.19 83 VAL A N 1
ATOM 643 C CA . VAL A 1 83 ? 0.971 -7.001 2.045 1.00 97.19 83 VAL A CA 1
ATOM 644 C C . VAL A 1 83 ? -0.491 -7.259 2.404 1.00 97.19 83 VAL A C 1
ATOM 646 O O . VAL A 1 83 ? -1.014 -6.617 3.316 1.00 97.19 83 VAL A O 1
ATOM 649 N N . LEU A 1 84 ? -1.138 -8.227 1.753 1.00 97.19 84 LEU A N 1
ATOM 650 C CA . LEU A 1 84 ? -2.518 -8.614 2.047 1.00 97.19 84 LEU A CA 1
ATOM 651 C C . LEU A 1 84 ? -2.680 -9.111 3.483 1.00 97.19 84 LEU A C 1
ATOM 653 O O . LEU A 1 84 ? -3.643 -8.732 4.147 1.00 97.19 84 LEU A O 1
ATOM 657 N N . ASP A 1 85 ? -1.725 -9.883 3.998 1.00 97.00 85 ASP A N 1
ATOM 658 C CA . ASP A 1 85 ? -1.748 -10.335 5.388 1.00 97.00 85 ASP A CA 1
ATOM 659 C C . ASP A 1 85 ? -1.622 -9.169 6.380 1.00 97.00 85 ASP A C 1
ATOM 661 O O . ASP A 1 85 ? -2.298 -9.158 7.413 1.00 97.00 85 ASP A O 1
ATOM 665 N N . ARG A 1 86 ? -0.807 -8.146 6.079 1.00 96.81 86 ARG A N 1
ATOM 666 C CA . ARG A 1 86 ? -0.733 -6.934 6.918 1.00 96.81 86 ARG A CA 1
ATOM 667 C C . ARG A 1 86 ? -2.014 -6.110 6.853 1.00 96.81 86 ARG A C 1
ATOM 669 O O . ARG A 1 86 ? -2.486 -5.657 7.894 1.00 96.81 86 ARG A O 1
ATOM 676 N N . ILE A 1 87 ? -2.609 -5.971 5.670 1.00 97.06 87 ILE A N 1
ATOM 677 C CA . ILE A 1 87 ? -3.907 -5.307 5.503 1.00 97.06 87 ILE A CA 1
ATOM 678 C C . ILE A 1 87 ? -4.993 -6.058 6.281 1.00 97.06 87 ILE A C 1
ATOM 680 O O . ILE A 1 87 ? -5.775 -5.425 6.986 1.00 97.06 87 ILE A O 1
ATOM 684 N N . ARG A 1 88 ? -5.011 -7.396 6.219 1.00 96.69 88 ARG A N 1
ATOM 685 C CA . ARG A 1 88 ? -5.963 -8.234 6.961 1.00 96.69 88 ARG A CA 1
ATOM 686 C C . ARG A 1 88 ? -5.853 -8.013 8.465 1.00 96.69 88 ARG A C 1
ATOM 688 O O . ARG A 1 88 ? -6.863 -7.741 9.098 1.00 96.69 88 ARG A O 1
ATOM 695 N N . LYS A 1 89 ? -4.638 -8.001 9.022 1.00 95.62 89 LYS A N 1
ATOM 696 C CA . LYS A 1 89 ? -4.426 -7.706 10.451 1.00 95.62 89 LYS A CA 1
ATOM 697 C C . LYS A 1 89 ? -5.014 -6.353 10.874 1.00 95.62 89 LYS A C 1
ATOM 699 O O . LYS A 1 89 ? -5.593 -6.260 11.951 1.00 95.62 89 LYS A O 1
ATOM 704 N N . LEU A 1 90 ? -4.885 -5.313 10.045 1.00 95.50 90 LEU A N 1
ATOM 705 C CA . LEU A 1 90 ? -5.481 -4.001 10.335 1.00 95.50 90 LEU A CA 1
ATOM 706 C C . LEU A 1 90 ? -6.999 -3.989 10.143 1.00 95.50 90 LEU A C 1
ATOM 708 O O . LEU A 1 90 ? -7.706 -3.320 10.896 1.00 95.50 90 LEU A O 1
ATOM 712 N N . ALA A 1 91 ? -7.507 -4.729 9.159 1.00 95.31 91 ALA A N 1
ATOM 713 C CA . ALA A 1 91 ? -8.937 -4.884 8.932 1.00 95.31 91 ALA A CA 1
ATOM 714 C C . ALA A 1 91 ? -9.617 -5.607 10.105 1.00 95.31 91 ALA A C 1
ATOM 716 O O . ALA A 1 91 ? -10.671 -5.160 10.549 1.00 95.31 91 ALA A O 1
ATOM 717 N N . ASP A 1 92 ? -8.988 -6.648 10.659 1.00 94.31 92 ASP A N 1
ATOM 718 C CA . ASP A 1 92 ? -9.489 -7.409 11.813 1.00 94.31 92 ASP A CA 1
ATOM 719 C C . ASP A 1 92 ? -9.557 -6.558 13.094 1.00 94.31 92 ASP A C 1
ATOM 721 O O . ASP A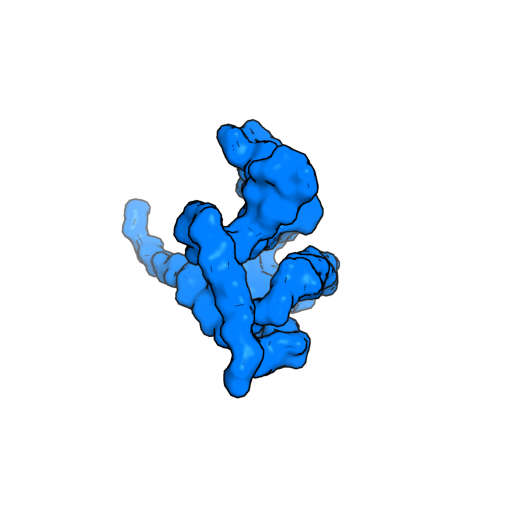 1 92 ? -10.385 -6.795 13.971 1.00 94.31 92 ASP A O 1
ATOM 725 N N . GLN A 1 93 ? -8.717 -5.524 13.194 1.00 91.62 93 GLN A N 1
ATOM 726 C CA . GLN A 1 93 ? -8.739 -4.539 14.282 1.00 91.62 93 GLN A CA 1
ATOM 727 C C . GLN A 1 93 ? -9.811 -3.448 14.098 1.00 91.62 93 GLN A C 1
ATOM 729 O O . GLN A 1 93 ? -9.929 -2.548 14.935 1.00 91.62 93 GLN A O 1
ATOM 734 N N . CYS A 1 94 ? -10.571 -3.472 13.001 1.00 92.44 94 CYS A N 1
ATOM 735 C CA . CYS A 1 94 ? -11.652 -2.527 12.739 1.00 92.44 94 CYS A CA 1
ATOM 736 C C . CYS A 1 94 ? -13.010 -3.165 13.060 1.00 92.44 94 CYS A C 1
ATOM 738 O O . CYS A 1 94 ? -13.381 -4.180 12.480 1.00 92.44 94 CYS A O 1
ATOM 740 N N . THR A 1 95 ? -13.824 -2.518 13.897 1.00 90.56 95 THR A N 1
ATOM 741 C CA . THR A 1 95 ? -15.213 -2.950 14.156 1.00 90.56 95 THR A CA 1
ATOM 742 C C . THR A 1 95 ? -16.134 -2.736 12.948 1.00 90.56 95 THR A C 1
ATOM 744 O O . THR A 1 95 ? -17.128 -3.441 12.785 1.00 90.56 95 THR A O 1
ATOM 747 N N . GLY A 1 96 ? -15.796 -1.783 12.073 1.00 91.25 96 GLY A N 1
ATOM 748 C CA . GLY A 1 96 ? -16.600 -1.409 10.912 1.00 91.25 96 GLY A CA 1
ATOM 749 C C . GLY A 1 96 ? -15.769 -0.816 9.778 1.00 91.25 96 GLY A C 1
ATOM 750 O O . GLY A 1 96 ? -15.931 0.354 9.446 1.00 91.25 96 GLY A O 1
ATOM 751 N N . LEU A 1 97 ? -14.890 -1.616 9.162 1.00 95.50 97 LEU A N 1
ATOM 752 C CA . LEU A 1 97 ? -14.090 -1.167 8.015 1.00 95.50 97 LEU A CA 1
ATOM 753 C C . LEU A 1 97 ? -14.997 -0.645 6.886 1.00 95.50 97 LEU A C 1
ATOM 755 O O . LEU A 1 97 ? -15.816 -1.400 6.349 1.00 95.50 97 LEU A O 1
ATOM 759 N N . GLN A 1 98 ? -14.833 0.623 6.510 1.00 94.94 98 GLN A N 1
ATOM 760 C CA . GLN A 1 98 ? -15.590 1.251 5.420 1.00 94.94 98 GLN A CA 1
ATOM 761 C C . GLN A 1 98 ? -14.963 0.965 4.050 1.00 94.94 98 GLN A C 1
ATOM 763 O O . GLN A 1 98 ? -15.666 0.651 3.086 1.00 94.94 98 GLN A O 1
ATOM 768 N N . GLY A 1 99 ? -13.635 1.039 3.967 1.00 96.06 99 GLY A N 1
ATOM 769 C CA . GLY A 1 99 ? -12.919 0.955 2.706 1.00 96.06 99 GLY A CA 1
ATOM 770 C C . GLY A 1 99 ? -11.429 1.224 2.834 1.00 96.06 99 GLY A C 1
ATOM 771 O O . GLY A 1 99 ? -10.892 1.279 3.938 1.00 96.06 99 GLY A O 1
ATOM 772 N N . PHE A 1 100 ? -10.791 1.402 1.683 1.00 97.81 100 PHE A N 1
ATOM 773 C CA . PHE A 1 100 ? -9.364 1.665 1.545 1.00 97.81 100 PHE A CA 1
ATOM 774 C C . PHE A 1 100 ? -9.142 2.990 0.819 1.00 97.81 100 PHE A C 1
ATOM 776 O O . PHE A 1 100 ? -9.830 3.284 -0.162 1.00 97.81 100 PHE A O 1
ATOM 783 N N . LEU A 1 101 ? -8.165 3.761 1.296 1.00 97.88 101 LEU A N 1
ATOM 784 C CA . LEU A 1 101 ? -7.599 4.901 0.583 1.00 97.88 101 LEU A CA 1
ATOM 785 C C . LEU A 1 101 ? -6.237 4.470 0.043 1.00 97.88 101 LEU A C 1
ATOM 787 O O . LEU A 1 101 ? -5.377 4.053 0.818 1.00 97.88 101 LEU A O 1
ATOM 791 N N . ILE A 1 102 ? -6.057 4.532 -1.270 1.00 97.88 102 ILE A N 1
ATOM 792 C CA . ILE A 1 102 ? -4.877 3.999 -1.950 1.00 97.88 102 ILE A CA 1
ATOM 793 C C . ILE A 1 102 ? -4.157 5.154 -2.630 1.00 97.88 102 ILE A C 1
ATOM 795 O O . ILE A 1 102 ? -4.709 5.814 -3.505 1.00 97.88 102 ILE A O 1
ATOM 799 N N . PHE A 1 103 ? -2.921 5.402 -2.212 1.00 98.00 103 PHE A N 1
ATOM 800 C CA . PHE A 1 103 ? -2.079 6.477 -2.726 1.00 98.00 103 PHE A CA 1
ATOM 801 C C . PHE A 1 103 ? -0.990 5.864 -3.592 1.00 98.00 103 PHE A C 1
ATOM 803 O O . PHE A 1 103 ? -0.241 5.008 -3.125 1.00 98.00 103 PHE A O 1
ATOM 810 N N . HIS A 1 104 ? -0.906 6.280 -4.851 1.00 97.88 104 HIS A N 1
ATOM 811 C CA . HIS A 1 104 ? 0.066 5.718 -5.784 1.00 97.88 104 HIS A CA 1
ATOM 812 C C . HIS A 1 104 ? 0.353 6.675 -6.944 1.00 97.88 104 HIS A C 1
ATOM 814 O O . HIS A 1 104 ? -0.379 7.635 -7.173 1.00 97.88 104 HIS A O 1
ATOM 820 N N . SER A 1 105 ? 1.424 6.424 -7.696 1.00 96.38 105 SER A N 1
ATOM 821 C CA . SER A 1 105 ? 1.741 7.165 -8.921 1.00 96.38 105 SER A CA 1
ATOM 822 C C . SER A 1 105 ? 1.390 6.353 -10.165 1.00 96.38 105 SER A C 1
ATOM 824 O O . SER A 1 105 ? 1.536 5.132 -10.177 1.00 96.38 105 SER A O 1
ATOM 826 N N . PHE A 1 106 ? 0.973 7.023 -11.244 1.00 93.31 106 PHE A N 1
ATOM 827 C CA . PHE A 1 106 ? 0.792 6.352 -12.538 1.00 93.31 106 PHE A CA 1
ATOM 828 C C . PHE A 1 106 ? 2.114 6.117 -13.276 1.00 93.31 106 PHE A C 1
ATOM 830 O O . PHE A 1 106 ? 2.218 5.171 -14.049 1.00 93.31 106 PHE A O 1
ATOM 837 N N . GLY A 1 107 ? 3.120 6.971 -13.055 1.00 91.69 107 GLY A N 1
ATOM 838 C CA . GLY A 1 107 ? 4.390 6.910 -13.788 1.00 91.69 107 GLY A CA 1
ATOM 839 C C . GLY A 1 107 ? 5.384 5.860 -13.280 1.00 91.69 107 GLY A C 1
ATOM 840 O O . GLY A 1 107 ? 6.262 5.450 -14.033 1.00 91.69 107 GLY A O 1
ATOM 841 N N . GLY A 1 108 ? 5.271 5.429 -12.020 1.00 94.00 108 GLY A N 1
ATOM 842 C CA . GLY A 1 108 ? 6.201 4.469 -11.418 1.00 94.00 108 GLY A CA 1
ATOM 843 C C . GLY A 1 108 ? 5.806 3.016 -11.679 1.00 94.00 108 GLY A C 1
ATOM 844 O O . GLY A 1 108 ? 4.628 2.702 -11.822 1.00 94.00 108 GLY A O 1
ATOM 845 N N . GLY A 1 109 ? 6.776 2.098 -11.677 1.00 94.62 109 GLY A N 1
ATOM 846 C CA . GLY A 1 109 ? 6.521 0.663 -11.880 1.00 94.62 109 GLY A CA 1
ATOM 847 C C . GLY A 1 109 ? 5.783 0.012 -10.702 1.00 94.62 109 GLY A C 1
ATOM 848 O O . GLY A 1 109 ? 4.830 -0.734 -10.912 1.00 94.62 109 GLY A O 1
ATOM 849 N N . THR A 1 110 ? 6.172 0.350 -9.467 1.00 96.06 110 THR A N 1
ATOM 850 C CA . THR A 1 110 ? 5.473 -0.075 -8.242 1.00 96.06 110 THR A CA 1
ATOM 851 C C . THR A 1 110 ? 4.107 0.600 -8.160 1.00 96.06 110 THR A C 1
ATOM 853 O O . THR A 1 110 ? 3.081 -0.071 -8.087 1.00 96.06 110 THR A O 1
ATOM 856 N N . GLY A 1 111 ? 4.086 1.934 -8.266 1.00 95.69 111 GLY A N 1
ATOM 857 C CA . GLY A 1 111 ? 2.866 2.735 -8.172 1.00 95.69 111 GLY A CA 1
ATOM 858 C C . GLY A 1 111 ? 1.788 2.334 -9.179 1.00 95.69 111 GLY A C 1
ATOM 859 O O . GLY A 1 111 ? 0.616 2.317 -8.822 1.00 95.69 111 GLY A O 1
ATOM 860 N N . SER A 1 112 ? 2.154 1.956 -10.403 1.00 96.12 112 SER A N 1
ATOM 861 C CA . SER A 1 112 ? 1.196 1.451 -11.389 1.00 96.12 112 SER A CA 1
ATOM 862 C C . SER A 1 112 ? 0.947 -0.052 -11.222 1.00 96.12 112 SER A C 1
ATOM 864 O O . SER A 1 112 ? -0.145 -0.462 -10.837 1.00 96.12 112 SER A O 1
ATOM 866 N N . GLY A 1 113 ? 1.967 -0.880 -11.458 1.00 96.81 113 GLY A N 1
ATOM 867 C CA . GLY A 1 113 ? 1.834 -2.331 -11.572 1.00 96.81 113 GLY A CA 1
ATOM 868 C C . GLY A 1 113 ? 1.420 -3.025 -10.282 1.00 96.81 113 GLY A C 1
ATOM 869 O O . GLY A 1 113 ? 0.472 -3.817 -10.285 1.00 96.81 113 GLY A O 1
ATOM 870 N N . PHE A 1 114 ? 2.106 -2.717 -9.178 1.00 97.69 114 PHE A N 1
ATOM 871 C CA . PHE A 1 114 ? 1.808 -3.342 -7.890 1.00 97.69 114 PHE A CA 1
ATOM 872 C C . PHE A 1 114 ? 0.443 -2.895 -7.362 1.00 97.69 114 PHE A C 1
ATOM 874 O O . PHE A 1 114 ? -0.317 -3.720 -6.862 1.00 97.69 114 PHE A O 1
ATOM 881 N N . THR A 1 115 ? 0.084 -1.622 -7.544 1.00 97.62 115 THR A N 1
ATOM 882 C CA . THR A 1 115 ? -1.236 -1.114 -7.142 1.00 97.62 115 THR A CA 1
ATOM 883 C C . THR A 1 115 ? -2.366 -1.796 -7.904 1.00 97.62 115 THR A C 1
ATOM 885 O O . THR A 1 115 ? -3.343 -2.207 -7.283 1.00 97.62 115 THR A O 1
ATOM 888 N N . SER A 1 116 ? -2.232 -1.995 -9.222 1.00 97.00 116 SER A N 1
ATOM 889 C CA . SER A 1 116 ? -3.226 -2.744 -10.002 1.00 97.00 116 SER A CA 1
ATOM 890 C C . SER A 1 116 ? -3.386 -4.179 -9.491 1.00 97.00 116 SER A C 1
ATOM 892 O O . SER A 1 116 ? -4.509 -4.634 -9.288 1.00 97.00 116 SER A O 1
ATOM 894 N N . LEU A 1 117 ? -2.273 -4.865 -9.197 1.00 97.25 117 LEU A N 1
ATOM 895 C CA . LEU A 1 117 ? -2.302 -6.210 -8.613 1.00 97.25 117 LEU A CA 1
ATOM 896 C C . LEU A 1 117 ? -2.994 -6.213 -7.239 1.00 97.25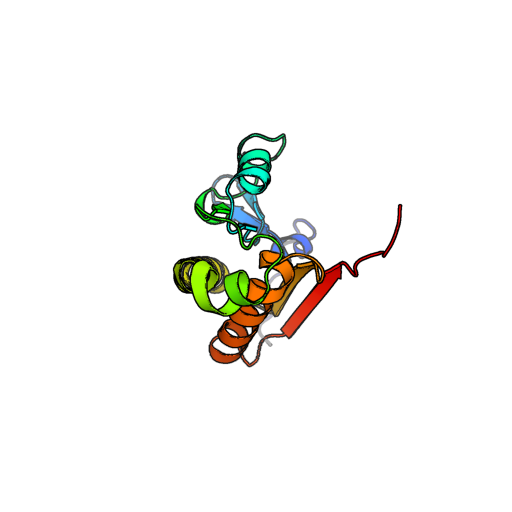 117 LEU A C 1
ATOM 898 O O . LEU A 1 117 ? -3.840 -7.063 -6.964 1.00 97.25 117 LEU A O 1
ATOM 902 N N . LEU A 1 118 ? -2.656 -5.258 -6.373 1.00 97.38 118 LEU A N 1
ATOM 903 C CA . LEU A 1 118 ? -3.248 -5.132 -5.045 1.00 97.38 118 LEU A CA 1
ATOM 904 C C . LEU A 1 118 ? -4.757 -4.869 -5.129 1.00 97.38 118 LEU A C 1
ATOM 906 O O . LEU A 1 118 ? -5.529 -5.476 -4.391 1.00 97.38 118 LEU A O 1
ATOM 910 N N . MET A 1 119 ? -5.189 -4.014 -6.053 1.00 96.50 119 MET A N 1
ATOM 911 C CA . MET A 1 119 ? -6.596 -3.680 -6.269 1.00 96.50 119 MET A CA 1
ATOM 912 C C . MET A 1 119 ? -7.434 -4.875 -6.723 1.00 96.50 119 MET A C 1
ATOM 914 O O . MET A 1 119 ? -8.561 -5.050 -6.247 1.00 96.50 119 MET A O 1
ATOM 918 N N . GLU A 1 120 ? -6.888 -5.729 -7.590 1.00 96.38 120 GLU A N 1
ATOM 919 C CA . GLU A 1 120 ? -7.530 -6.989 -7.974 1.00 96.38 120 GLU A CA 1
ATOM 920 C C . GLU A 1 120 ? -7.750 -7.882 -6.749 1.00 96.38 120 GLU A C 1
ATOM 922 O O . GLU A 1 120 ? -8.862 -8.354 -6.510 1.00 96.38 120 GLU A O 1
ATOM 927 N N . ARG A 1 121 ? -6.716 -8.049 -5.916 1.00 97.00 121 ARG A N 1
ATOM 928 C CA . ARG A 1 121 ? -6.786 -8.882 -4.706 1.00 97.00 121 ARG A CA 1
ATOM 929 C C . ARG A 1 121 ? -7.729 -8.312 -3.649 1.00 97.00 121 ARG A C 1
ATOM 931 O O . ARG A 1 121 ? -8.560 -9.043 -3.118 1.00 97.00 121 ARG A O 1
ATOM 938 N N . LEU A 1 122 ? -7.689 -7.003 -3.405 1.00 96.44 122 LEU A N 1
ATOM 939 C CA . LEU A 1 122 ? -8.618 -6.332 -2.492 1.00 96.44 122 LEU A CA 1
ATOM 940 C C . LEU A 1 122 ? -10.067 -6.403 -2.981 1.00 96.44 122 LEU A C 1
ATOM 942 O O . LEU A 1 122 ? -10.991 -6.408 -2.171 1.00 96.44 122 LEU A O 1
ATOM 946 N N . SER A 1 123 ? -10.295 -6.458 -4.291 1.00 95.69 123 SER A N 1
ATOM 947 C CA . SER A 1 123 ? -11.642 -6.627 -4.843 1.00 95.69 123 SER A CA 1
ATOM 948 C C . SER A 1 123 ? -12.175 -8.047 -4.653 1.00 95.69 123 SER A C 1
ATOM 950 O O . SER A 1 123 ? -13.382 -8.210 -4.477 1.00 95.69 123 SER A O 1
ATOM 952 N N . VAL A 1 124 ? -11.294 -9.052 -4.623 1.00 96.62 124 VAL A N 1
ATOM 953 C CA . VAL A 1 124 ? -11.649 -10.436 -4.278 1.00 96.62 124 VAL A CA 1
ATOM 954 C C . VAL A 1 124 ? -11.962 -10.556 -2.785 1.00 96.62 124 VAL A C 1
ATOM 956 O O . VAL A 1 124 ? -13.053 -10.997 -2.426 1.00 96.62 124 VAL A O 1
ATOM 959 N N . ASP A 1 125 ? -11.057 -10.097 -1.919 1.00 95.25 125 ASP A N 1
ATOM 960 C CA . ASP A 1 125 ? -11.173 -10.294 -0.467 1.00 95.25 125 ASP A CA 1
ATOM 961 C C . ASP A 1 125 ? -12.194 -9.340 0.181 1.00 95.25 125 ASP A C 1
ATOM 963 O O . ASP A 1 125 ? -12.924 -9.707 1.103 1.00 95.25 125 ASP A O 1
ATOM 967 N N . TYR A 1 126 ? -12.293 -8.107 -0.327 1.00 96.25 126 TYR A N 1
ATOM 968 C CA . TYR A 1 126 ? -13.104 -7.022 0.235 1.00 96.25 126 TYR A CA 1
ATOM 969 C C . TYR A 1 126 ? -14.036 -6.394 -0.812 1.00 96.25 126 TYR A C 1
ATOM 971 O O . TYR A 1 126 ? -14.201 -5.171 -0.879 1.00 96.25 126 TYR A O 1
ATOM 979 N N . GLY A 1 127 ? -14.695 -7.221 -1.630 1.00 94.44 127 GLY A N 1
ATOM 980 C CA . GLY A 1 127 ? -15.526 -6.762 -2.754 1.00 94.44 127 GLY A CA 1
ATOM 981 C C . GLY A 1 127 ? -16.617 -5.742 -2.394 1.00 94.44 127 GLY A C 1
ATOM 982 O O . GLY A 1 127 ? -16.887 -4.833 -3.172 1.00 94.44 127 GLY A O 1
ATOM 983 N N . LYS A 1 128 ? -17.193 -5.820 -1.186 1.00 95.31 128 LYS A N 1
ATOM 984 C CA . LYS A 1 128 ? -18.236 -4.887 -0.704 1.00 95.31 12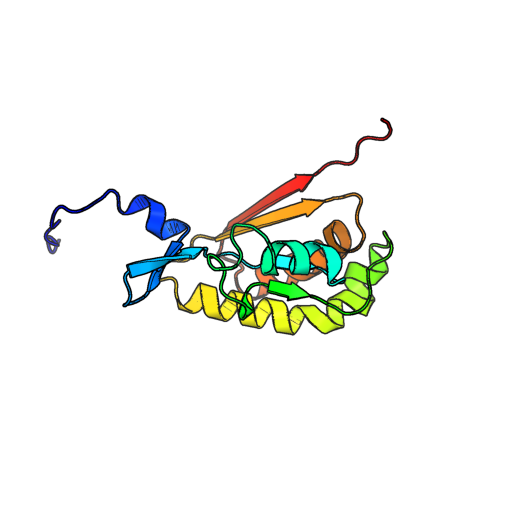8 LYS A CA 1
ATOM 985 C C . LYS A 1 128 ? -17.695 -3.582 -0.103 1.00 95.31 128 LYS A C 1
ATOM 987 O O . LYS A 1 128 ? -18.490 -2.739 0.303 1.00 95.31 128 LYS A O 1
ATOM 992 N N . LYS A 1 129 ? -16.375 -3.437 0.038 1.00 96.56 129 LYS A N 1
ATOM 993 C CA . LYS A 1 129 ? -15.737 -2.270 0.662 1.00 96.56 129 LYS A CA 1
ATOM 994 C C . LYS A 1 129 ? -15.332 -1.250 -0.397 1.00 96.56 129 LYS A C 1
ATOM 996 O O . LYS A 1 129 ? -14.854 -1.626 -1.473 1.00 96.56 129 LYS A O 1
ATOM 1001 N N . SER A 1 130 ? -15.502 0.030 -0.080 1.00 96.88 130 SER A N 1
ATOM 1002 C CA . SER A 1 130 ? -15.125 1.124 -0.976 1.00 96.88 130 SER A CA 1
ATOM 1003 C C . SER A 1 130 ? -13.611 1.175 -1.163 1.00 96.88 130 SER A C 1
ATOM 1005 O O . SER A 1 130 ? -12.851 0.873 -0.245 1.00 96.88 130 SER A O 1
ATOM 1007 N N . LYS A 1 131 ? -13.166 1.553 -2.358 1.00 97.31 131 LYS A N 1
ATOM 1008 C CA . LYS A 1 131 ? -11.753 1.722 -2.704 1.00 97.31 131 LYS A CA 1
ATOM 1009 C C . LYS A 1 131 ? -11.631 3.074 -3.396 1.00 97.31 131 LYS A C 1
ATOM 1011 O O . LYS A 1 131 ? -12.274 3.281 -4.421 1.00 97.31 131 LYS A O 1
ATOM 1016 N N . LEU A 1 132 ? -10.914 4.002 -2.776 1.00 97.50 132 LEU A N 1
ATOM 1017 C CA . LEU A 1 132 ? -10.703 5.361 -3.272 1.00 97.50 132 LEU A CA 1
ATOM 1018 C C . LEU A 1 132 ? -9.223 5.517 -3.603 1.00 97.50 132 LEU A C 1
ATOM 1020 O O . LEU A 1 132 ? -8.373 5.215 -2.766 1.00 97.50 132 LEU A O 1
ATOM 1024 N N . GLU A 1 133 ? -8.929 5.990 -4.806 1.00 97.12 133 GLU A N 1
ATOM 1025 C CA . GLU A 1 133 ? -7.562 6.148 -5.293 1.00 97.12 133 GLU A CA 1
ATOM 1026 C C . GLU A 1 133 ? -7.178 7.628 -5.347 1.00 97.12 133 GLU A C 1
ATOM 1028 O O . GLU A 1 133 ? -7.916 8.469 -5.861 1.00 97.12 133 GLU A O 1
ATOM 1033 N N . PHE A 1 134 ? -5.996 7.933 -4.823 1.00 97.31 134 PHE A N 1
ATOM 1034 C CA . PHE A 1 134 ? -5.311 9.208 -4.976 1.00 97.31 134 PHE A CA 1
ATOM 1035 C C . PHE A 1 134 ? -4.103 8.977 -5.878 1.00 97.31 134 PHE A C 1
ATOM 1037 O O . PHE A 1 134 ? -2.996 8.684 -5.415 1.00 97.31 134 PHE A O 1
ATOM 1044 N N . SER A 1 135 ? -4.350 9.052 -7.182 1.00 95.81 135 SER A N 1
ATOM 1045 C CA . SER A 1 135 ? -3.362 8.731 -8.206 1.00 95.81 135 SER A CA 1
ATOM 1046 C C . SER A 1 135 ? -2.609 9.981 -8.654 1.00 95.81 135 SER A C 1
ATOM 1048 O O . SER A 1 135 ? -3.200 10.939 -9.157 1.00 95.81 135 SER A O 1
ATOM 1050 N N . ILE A 1 136 ? -1.286 9.970 -8.508 1.00 96.75 136 ILE A N 1
ATOM 1051 C CA . ILE A 1 136 ? -0.426 11.059 -8.969 1.00 96.75 136 ILE A CA 1
ATOM 1052 C C . ILE A 1 136 ? -0.203 10.914 -10.475 1.00 96.75 136 ILE A C 1
ATOM 1054 O O . ILE A 1 136 ? 0.458 9.976 -10.938 1.00 96.75 136 ILE A O 1
ATOM 1058 N N . TYR A 1 137 ? -0.768 11.853 -11.235 1.00 94.75 137 TYR A N 1
ATOM 1059 C CA . TYR A 1 137 ? -0.627 11.907 -12.686 1.00 94.75 137 TYR A CA 1
ATOM 1060 C C . TYR A 1 137 ? 0.750 12.468 -13.084 1.00 94.75 137 TYR A C 1
ATOM 1062 O O . TYR A 1 137 ? 1.162 13.495 -12.540 1.00 94.75 137 TYR A O 1
ATOM 1070 N N . PRO A 1 138 ? 1.481 11.821 -14.012 1.00 92.38 138 PRO A N 1
ATOM 1071 C CA . PRO A 1 138 ? 2.802 12.275 -14.422 1.00 92.38 138 PRO A CA 1
ATOM 1072 C C . PRO A 1 138 ? 2.711 13.585 -15.210 1.00 92.38 138 PRO A C 1
ATOM 1074 O O . PRO A 1 138 ? 1.883 13.732 -16.108 1.00 92.38 138 PRO A O 1
ATOM 1077 N N . ALA A 1 139 ? 3.609 14.521 -14.915 1.00 92.50 139 ALA A N 1
ATOM 1078 C CA . ALA A 1 139 ? 3.791 15.728 -15.709 1.00 92.50 139 ALA A CA 1
ATOM 1079 C C . ALA A 1 139 ? 4.978 15.527 -16.673 1.00 92.50 139 ALA A C 1
ATOM 1081 O O . ALA A 1 139 ? 6.050 15.125 -16.221 1.00 92.50 139 ALA A O 1
ATOM 1082 N N . PRO A 1 140 ? 4.824 15.794 -17.983 1.00 84.00 140 PRO A N 1
ATOM 1083 C CA . PRO A 1 140 ? 5.868 15.544 -18.978 1.00 84.00 140 PRO A CA 1
ATOM 1084 C C . PRO A 1 140 ? 7.075 16.499 -18.912 1.00 84.00 140 PRO A C 1
ATOM 1086 O O . PRO A 1 140 ? 7.978 16.334 -19.725 1.00 84.00 140 PRO A O 1
ATOM 1089 N N . GLN A 1 141 ? 7.121 17.470 -17.987 1.00 64.44 141 GLN A N 1
ATOM 1090 C CA . GLN A 1 141 ? 8.249 18.400 -17.837 1.00 64.44 141 GLN A CA 1
ATOM 1091 C C . GLN A 1 141 ? 8.220 19.171 -16.505 1.00 64.44 141 GLN A C 1
ATOM 1093 O O . GLN A 1 141 ? 7.213 19.803 -16.176 1.00 64.44 141 GLN A O 1
ATOM 1098 N N . VAL A 1 142 ? 9.365 19.170 -15.812 1.00 47.56 142 VAL A N 1
ATOM 1099 C CA . VAL A 1 142 ? 9.990 20.379 -15.247 1.00 47.56 142 VAL A CA 1
ATOM 1100 C C . VAL A 1 142 ? 11.354 20.509 -15.912 1.00 47.56 142 VAL A C 1
ATOM 1102 O O . VAL A 1 142 ? 11.997 19.447 -16.081 1.00 47.56 142 VAL A O 1
#